Protein AF-A0A7C4L1G3-F1 (afdb_monomer_lite)

Radius of gyration: 13.72 Å; chains: 1; bounding box: 33×33×36 Å

Secondary structure (DSSP, 8-state):
----SEEEEEEEEEETTEEEEEEEEEEE-TT--EE----TTSSHHHHHHHHHHHHHHHHHHTT----EEEE--SSPEEEE--PPP-

Foldseek 3Di:
DDFPKDWDAQDWDDDVPRTLDGGDTDIGHAPDKDFDDDDVSSCPVVVVVVVVVVSCVVQVVVVHHFDFDFDDDVGGIGHGHGDDDD

Structure (mmCIF, N/CA/C/O backbone):
data_AF-A0A7C4L1G3-F1
#
_entry.id   AF-A0A7C4L1G3-F1
#
loop_
_atom_site.group_PDB
_atom_site.id
_atom_site.type_symbol
_atom_site.label_atom_id
_atom_site.label_alt_id
_atom_site.label_comp_id
_atom_site.label_asym_id
_atom_site.label_entity_id
_atom_site.label_seq_id
_atom_site.pdbx_PDB_ins_code
_atom_site.Cartn_x
_atom_site.Cartn_y
_atom_site.Cartn_z
_atom_site.occupancy
_atom_site.B_iso_or_equiv
_atom_site.auth_seq_id
_atom_site.auth_comp_id
_atom_site.auth_asym_id
_atom_site.auth_atom_id
_atom_site.pdbx_PDB_model_num
ATOM 1 N N . MET A 1 1 ? -24.411 9.056 6.284 1.00 40.12 1 MET A N 1
ATOM 2 C CA . MET A 1 1 ? -23.689 7.766 6.293 1.00 40.12 1 MET A CA 1
ATOM 3 C C . MET A 1 1 ? -22.417 7.967 5.484 1.00 40.12 1 MET A C 1
ATOM 5 O O . MET A 1 1 ? -22.512 8.121 4.278 1.00 40.12 1 MET A O 1
ATOM 9 N N . ILE A 1 2 ? -21.264 8.140 6.132 1.00 50.03 2 ILE A N 1
ATOM 10 C CA . ILE A 1 2 ? -20.005 8.412 5.418 1.00 50.03 2 ILE A CA 1
ATOM 11 C C . ILE A 1 2 ? -19.435 7.053 5.011 1.00 50.03 2 ILE A C 1
ATOM 13 O O . ILE A 1 2 ? -19.194 6.213 5.878 1.00 50.03 2 ILE A O 1
ATOM 17 N N . PHE A 1 3 ? -19.287 6.809 3.710 1.00 52.53 3 PHE A N 1
ATOM 18 C CA . PHE A 1 3 ? -18.650 5.598 3.208 1.00 52.53 3 PHE A CA 1
ATOM 19 C C . PHE A 1 3 ? -17.175 5.623 3.614 1.00 52.53 3 PHE A C 1
ATOM 21 O O . PHE A 1 3 ? -16.444 6.533 3.237 1.00 52.53 3 PHE A O 1
ATOM 28 N N . SER A 1 4 ? -16.744 4.657 4.419 1.00 68.94 4 SER A N 1
ATOM 29 C CA . SER A 1 4 ? -15.377 4.597 4.944 1.00 68.94 4 SER A CA 1
ATOM 30 C C . SER A 1 4 ? -14.507 3.536 4.253 1.00 68.94 4 SER A C 1
ATOM 32 O O . SER A 1 4 ? -13.408 3.239 4.712 1.00 68.94 4 SER A O 1
ATOM 34 N N . GLY A 1 5 ? -14.991 2.952 3.151 1.00 74.62 5 GLY A N 1
ATOM 35 C CA . GLY A 1 5 ? -14.245 1.990 2.337 1.00 74.62 5 GLY A CA 1
ATOM 36 C C . GLY A 1 5 ? -13.348 2.635 1.279 1.00 74.62 5 GLY A C 1
ATOM 37 O O . GLY A 1 5 ? -13.431 3.831 1.012 1.00 74.62 5 GLY A O 1
ATOM 38 N N . VAL A 1 6 ? -12.511 1.816 0.647 1.00 83.88 6 VAL A N 1
ATOM 39 C CA . VAL A 1 6 ? -11.678 2.195 -0.504 1.00 83.88 6 VAL A CA 1
ATOM 40 C C . VAL A 1 6 ? -12.300 1.586 -1.749 1.00 83.88 6 VAL A C 1
ATOM 42 O O . VAL A 1 6 ? -12.512 0.379 -1.777 1.00 83.88 6 VAL A O 1
ATOM 45 N N . VAL A 1 7 ? -12.577 2.391 -2.770 1.00 86.94 7 VAL A N 1
ATOM 46 C CA . VAL A 1 7 ? -13.052 1.920 -4.078 1.00 86.94 7 VAL A CA 1
ATOM 47 C C . VAL A 1 7 ? -12.125 2.474 -5.143 1.00 86.94 7 VAL A C 1
ATOM 49 O O . VAL A 1 7 ? -11.702 3.628 -5.059 1.00 86.94 7 VAL A O 1
ATOM 52 N N . ALA A 1 8 ? -11.788 1.641 -6.115 1.00 87.94 8 ALA A N 1
ATOM 53 C CA . ALA A 1 8 ? -10.966 2.018 -7.244 1.00 87.94 8 ALA A CA 1
ATOM 54 C C . ALA A 1 8 ? -11.530 1.395 -8.520 1.00 87.94 8 ALA A C 1
ATOM 56 O O . ALA A 1 8 ? -11.856 0.205 -8.540 1.00 87.94 8 ALA A O 1
ATOM 57 N N . GLU A 1 9 ? -11.603 2.207 -9.570 1.00 91.06 9 GLU A N 1
ATOM 58 C CA . GLU A 1 9 ? -12.027 1.811 -10.909 1.00 91.06 9 GLU A CA 1
ATOM 59 C C . GLU A 1 9 ? -10.915 2.136 -11.908 1.00 91.06 9 GLU A C 1
ATOM 61 O O . GLU A 1 9 ? -10.271 3.182 -11.804 1.00 91.06 9 GLU A O 1
ATOM 66 N N . ASN A 1 10 ? -10.663 1.228 -12.852 1.00 92.44 10 ASN A N 1
ATOM 67 C CA . ASN A 1 10 ? -9.611 1.321 -13.867 1.00 92.44 10 ASN A CA 1
ATOM 68 C C . ASN A 1 10 ? -8.231 1.689 -13.286 1.00 92.44 10 ASN A C 1
ATOM 70 O O . ASN A 1 10 ? -7.427 2.393 -13.902 1.00 92.44 10 ASN A O 1
ATOM 74 N N . PHE A 1 11 ? -7.937 1.202 -12.080 1.00 90.12 11 PHE A N 1
ATOM 75 C CA . PHE A 1 11 ? -6.739 1.573 -11.346 1.00 90.12 11 PHE A CA 1
ATOM 76 C C . PHE A 1 11 ? -5.504 0.877 -11.909 1.00 90.12 11 PHE A C 1
ATOM 78 O O . PHE A 1 11 ? -5.421 -0.352 -11.965 1.00 90.12 11 PHE A O 1
ATOM 85 N N . SER A 1 12 ? -4.501 1.676 -12.260 1.00 92.38 12 SER A N 1
ATOM 86 C CA . SER A 1 12 ? -3.197 1.186 -12.691 1.00 92.38 12 SER A CA 1
ATOM 87 C C . SER A 1 12 ? -2.106 1.703 -11.764 1.00 92.38 12 SER A C 1
ATOM 89 O O . SER A 1 12 ? -2.111 2.864 -11.357 1.00 92.38 12 SER A O 1
ATOM 91 N N . LEU A 1 13 ? -1.156 0.831 -11.437 1.00 92.50 13 LEU A N 1
ATOM 92 C CA . LEU A 1 13 ? -0.034 1.127 -10.556 1.00 92.50 13 LEU A CA 1
ATOM 93 C C . LEU A 1 13 ? 1.265 0.756 -11.250 1.00 92.50 13 LEU A C 1
ATOM 95 O O . LEU A 1 13 ? 1.415 -0.363 -11.742 1.00 92.50 13 LEU A O 1
ATOM 99 N N . PHE A 1 14 ? 2.217 1.679 -11.224 1.00 94.25 14 PHE A N 1
ATOM 100 C CA . PHE A 1 14 ? 3.523 1.527 -11.846 1.00 94.25 14 PHE A CA 1
ATOM 101 C C . PHE A 1 14 ? 4.627 1.708 -10.807 1.00 94.25 14 PHE A C 1
ATOM 103 O O . PHE A 1 14 ? 4.479 2.467 -9.850 1.00 94.25 14 PHE A O 1
ATOM 110 N N . TYR A 1 15 ? 5.742 1.013 -11.009 1.00 91.12 15 TYR A N 1
ATOM 111 C CA . TYR A 1 15 ? 6.993 1.248 -10.296 1.00 91.12 15 TYR A CA 1
ATOM 112 C C . TYR A 1 15 ? 8.062 1.626 -11.318 1.00 91.12 15 TYR A C 1
ATOM 114 O O . TYR A 1 15 ? 8.517 0.786 -12.100 1.00 91.12 15 TYR A O 1
ATOM 122 N N . GLY A 1 16 ? 8.393 2.918 -11.371 1.00 91.62 16 GLY A N 1
ATOM 123 C CA . GLY A 1 16 ? 9.067 3.497 -12.532 1.00 91.62 16 GLY A CA 1
ATOM 124 C C . GLY A 1 16 ? 8.220 3.283 -13.790 1.00 91.62 16 GLY A C 1
ATOM 125 O O . GLY A 1 16 ? 7.028 3.575 -13.794 1.00 91.62 16 GLY A O 1
ATOM 126 N N . ILE A 1 17 ? 8.817 2.702 -14.832 1.00 93.62 17 ILE A N 1
ATOM 127 C CA . ILE A 1 17 ? 8.120 2.354 -16.084 1.00 93.62 17 ILE A CA 1
ATOM 128 C C . ILE A 1 17 ? 7.413 0.990 -16.041 1.00 93.62 17 ILE A C 1
ATOM 130 O O . ILE A 1 17 ? 6.696 0.629 -16.973 1.00 93.62 17 ILE A O 1
ATOM 134 N N . LYS A 1 18 ? 7.624 0.190 -14.987 1.00 92.81 18 LYS A N 1
ATOM 135 C CA . LYS A 1 18 ? 7.090 -1.172 -14.910 1.00 92.81 18 LYS A CA 1
ATOM 136 C C . LYS A 1 18 ? 5.650 -1.152 -14.385 1.00 92.81 18 LYS A C 1
ATOM 138 O O . LYS A 1 18 ? 5.450 -0.763 -13.233 1.00 92.81 18 LYS A O 1
ATOM 143 N N . PRO A 1 19 ? 4.656 -1.642 -15.146 1.00 92.88 19 PRO A N 1
ATOM 144 C CA . PRO A 1 19 ? 3.312 -1.830 -14.619 1.00 92.88 19 PRO A CA 1
ATOM 145 C C . PRO A 1 19 ? 3.303 -2.970 -13.595 1.00 92.88 19 PRO A C 1
ATOM 147 O O . PRO A 1 19 ? 3.746 -4.084 -13.879 1.00 92.88 19 PRO A O 1
ATOM 150 N N . LEU A 1 20 ? 2.791 -2.683 -12.404 1.00 92.06 20 LEU A N 1
ATOM 151 C CA . LEU A 1 20 ? 2.570 -3.654 -11.335 1.00 92.06 20 LEU A CA 1
ATOM 152 C C . LEU A 1 20 ? 1.116 -4.136 -11.301 1.00 92.06 20 LEU A C 1
ATOM 154 O O . LEU A 1 20 ? 0.873 -5.320 -11.084 1.00 92.06 20 LEU A O 1
ATOM 158 N N . ILE A 1 21 ? 0.171 -3.220 -11.523 1.00 91.44 21 ILE A N 1
ATOM 159 C CA . ILE A 1 21 ? -1.273 -3.467 -11.615 1.00 91.44 21 ILE A CA 1
ATOM 160 C C . ILE A 1 21 ? -1.779 -2.685 -12.826 1.00 91.44 21 ILE A C 1
ATOM 162 O O . ILE A 1 21 ? -1.348 -1.550 -13.035 1.00 91.44 21 ILE A O 1
ATOM 166 N N . LYS A 1 22 ? -2.669 -3.276 -13.621 1.00 91.69 22 LYS A N 1
ATOM 167 C CA . LYS A 1 22 ? -3.284 -2.625 -14.781 1.00 91.69 22 LYS A CA 1
ATOM 168 C C . LYS A 1 22 ? -4.795 -2.746 -14.690 1.00 91.69 22 LYS A C 1
ATOM 170 O O . LYS A 1 22 ? -5.275 -3.854 -14.463 1.00 91.69 22 LYS A O 1
ATOM 175 N N . GLU A 1 23 ? -5.483 -1.623 -14.878 1.00 93.12 23 GLU A N 1
ATOM 176 C CA . GLU A 1 23 ? -6.939 -1.545 -15.078 1.00 93.12 23 GLU A CA 1
ATOM 177 C C . GLU A 1 23 ? -7.747 -2.351 -14.043 1.00 93.12 23 GLU A C 1
ATOM 179 O O . GLU A 1 23 ? -8.731 -3.017 -14.353 1.00 93.12 23 GLU A O 1
ATOM 184 N N . ALA A 1 24 ? -7.309 -2.321 -12.784 1.00 86.81 24 ALA A N 1
ATOM 185 C CA . ALA A 1 24 ? -7.948 -3.076 -11.722 1.00 86.81 24 ALA A CA 1
ATOM 186 C C . ALA A 1 24 ? -9.168 -2.332 -11.172 1.00 86.81 24 ALA A C 1
ATOM 188 O O . ALA A 1 24 ? -9.100 -1.143 -10.856 1.00 86.81 24 ALA A O 1
ATOM 189 N N . ASN A 1 25 ? -10.249 -3.081 -10.971 1.00 85.75 25 ASN A N 1
ATOM 190 C CA . ASN A 1 25 ? -11.433 -2.637 -10.249 1.00 85.75 25 ASN A CA 1
ATOM 191 C C . ASN A 1 25 ? -11.477 -3.366 -8.904 1.00 85.75 25 ASN A C 1
ATOM 193 O O . ASN A 1 25 ? -11.429 -4.599 -8.872 1.00 85.75 25 ASN A O 1
ATOM 197 N N . PHE A 1 26 ? 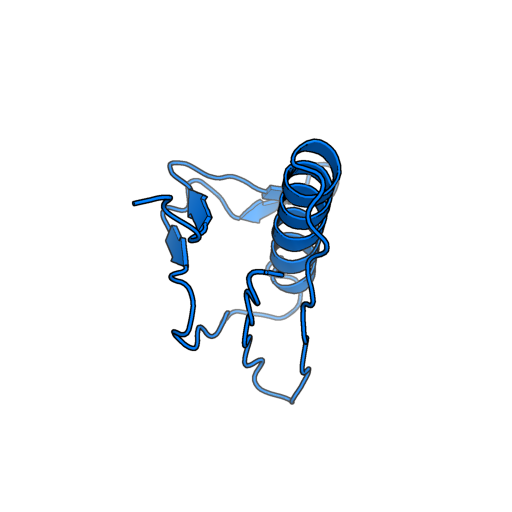-11.536 -2.636 -7.789 1.00 85.31 26 PHE A N 1
ATOM 198 C CA . PHE A 1 26 ? -11.630 -3.251 -6.464 1.00 85.31 26 PHE A CA 1
ATOM 199 C C . PHE A 1 26 ? -12.335 -2.359 -5.442 1.00 85.31 26 PHE A C 1
ATOM 201 O O . PHE A 1 26 ? -12.298 -1.133 -5.518 1.00 85.31 26 PHE A O 1
ATOM 208 N N . ALA A 1 27 ? -12.929 -3.003 -4.436 1.00 83.50 27 ALA A N 1
ATOM 209 C CA . ALA A 1 27 ? -13.518 -2.348 -3.279 1.00 83.50 27 ALA A CA 1
ATOM 210 C C . ALA A 1 27 ? -13.073 -3.045 -1.985 1.00 83.50 27 ALA A C 1
ATOM 212 O O . ALA A 1 27 ? -13.087 -4.273 -1.886 1.00 83.50 27 ALA A O 1
ATOM 213 N N . ILE A 1 28 ? -12.682 -2.258 -0.985 1.00 80.56 28 ILE A N 1
ATOM 214 C CA . ILE A 1 28 ? -12.331 -2.706 0.363 1.00 80.56 28 ILE A CA 1
ATOM 215 C C . ILE A 1 28 ? -13.293 -2.031 1.327 1.00 80.56 28 ILE A C 1
ATOM 217 O O . ILE A 1 28 ? -13.308 -0.807 1.451 1.00 80.56 28 ILE A O 1
ATOM 221 N N . TYR A 1 29 ? -14.076 -2.838 2.033 1.00 76.56 29 TYR A N 1
ATOM 222 C CA . TYR A 1 29 ? -15.049 -2.339 2.992 1.00 76.56 29 TYR A CA 1
ATOM 223 C C . TYR A 1 29 ? -14.465 -2.323 4.412 1.00 76.56 29 TYR A C 1
ATOM 225 O O . TYR A 1 29 ? -13.707 -3.229 4.771 1.00 76.56 29 TYR A O 1
ATOM 233 N N . PRO A 1 30 ? -14.826 -1.326 5.236 1.00 74.19 30 PRO A N 1
ATOM 234 C CA . PRO A 1 30 ? -14.468 -1.287 6.649 1.00 74.19 30 PRO A CA 1
ATOM 235 C C . PRO A 1 30 ? -14.904 -2.562 7.360 1.00 74.19 30 PRO A C 1
ATOM 237 O O . PRO A 1 30 ? -15.925 -3.151 7.008 1.00 74.19 30 PRO A O 1
ATOM 240 N N . GLU A 1 31 ? -14.137 -2.972 8.372 1.00 70.88 31 GLU A N 1
ATOM 241 C CA . GLU A 1 31 ? -14.450 -4.116 9.248 1.00 70.88 31 GLU A CA 1
ATOM 242 C C . GLU A 1 31 ? -14.526 -5.482 8.539 1.00 70.88 31 GLU A C 1
ATOM 244 O O . GLU A 1 31 ? -14.648 -6.522 9.188 1.00 70.88 31 GLU A O 1
ATOM 249 N N . LYS A 1 32 ? -14.378 -5.519 7.212 1.00 69.75 32 LYS A N 1
ATOM 250 C CA . LYS A 1 32 ? -14.186 -6.740 6.438 1.00 69.75 32 LYS A CA 1
ATOM 251 C C . LYS A 1 32 ? -12.694 -7.023 6.319 1.00 69.75 32 LYS A C 1
ATOM 253 O O . LYS A 1 32 ? -11.876 -6.130 6.105 1.00 69.75 32 LYS A O 1
ATOM 258 N N . LYS A 1 33 ? -12.331 -8.296 6.457 1.00 70.50 33 LYS A N 1
ATOM 259 C CA . LYS A 1 33 ? -10.970 -8.754 6.173 1.00 70.50 33 LYS A CA 1
ATOM 260 C C . LYS A 1 33 ? -10.823 -8.935 4.669 1.00 70.50 33 LYS A C 1
ATOM 262 O O . LYS A 1 33 ? -11.664 -9.582 4.049 1.00 70.50 33 LYS A O 1
ATOM 267 N N . ALA A 1 34 ? -9.748 -8.398 4.107 1.00 73.62 34 ALA A N 1
ATOM 268 C CA . ALA A 1 34 ? -9.385 -8.598 2.712 1.00 73.62 34 ALA A CA 1
ATOM 269 C C . ALA A 1 34 ? -7.952 -9.134 2.631 1.00 73.62 34 ALA A C 1
ATOM 271 O O . ALA A 1 34 ? -7.085 -8.763 3.426 1.00 73.62 34 ALA A O 1
ATOM 272 N N . ALA A 1 35 ? -7.702 -10.017 1.669 1.00 73.62 35 ALA A N 1
ATOM 273 C CA . ALA A 1 35 ? -6.378 -10.559 1.401 1.00 73.62 35 ALA A CA 1
ATOM 274 C C . ALA A 1 35 ? -5.955 -10.174 -0.013 1.00 73.62 35 ALA A C 1
ATOM 276 O O . ALA A 1 35 ? -6.720 -10.334 -0.963 1.00 73.62 35 ALA A O 1
ATOM 277 N N . LEU A 1 36 ? -4.722 -9.689 -0.148 1.00 75.38 36 LEU A N 1
ATOM 278 C CA . LEU A 1 36 ? -4.135 -9.387 -1.444 1.00 75.38 36 LEU A CA 1
ATOM 279 C C . LEU A 1 36 ? -3.217 -10.541 -1.850 1.00 75.38 36 LEU A C 1
ATOM 281 O O . LEU A 1 36 ? -2.177 -10.772 -1.229 1.00 75.38 36 LEU A O 1
ATOM 285 N N . ILE A 1 37 ? -3.612 -11.281 -2.884 1.00 78.44 37 ILE A N 1
ATOM 286 C CA . ILE A 1 37 ? -2.930 -12.498 -3.339 1.00 78.44 37 ILE A CA 1
ATOM 287 C C . ILE A 1 37 ? -2.286 -12.234 -4.701 1.00 78.44 37 ILE A C 1
ATOM 289 O O . ILE A 1 37 ? -2.843 -11.545 -5.546 1.00 78.44 37 ILE A O 1
ATOM 293 N N . GLY A 1 38 ? -1.085 -12.769 -4.914 1.00 77.44 38 GLY A N 1
ATOM 294 C CA . GLY A 1 38 ? -0.375 -12.657 -6.186 1.00 77.44 38 GLY A CA 1
ATOM 295 C C . GLY A 1 38 ? 1.093 -13.045 -6.058 1.00 77.44 38 GLY A C 1
ATOM 296 O O . GLY A 1 38 ? 1.587 -13.279 -4.952 1.00 77.44 38 GLY A O 1
ATOM 297 N N . ARG A 1 39 ? 1.825 -13.059 -7.172 1.00 81.31 39 ARG A N 1
ATOM 298 C CA . ARG A 1 39 ? 3.261 -13.395 -7.206 1.00 81.31 39 ARG A CA 1
ATOM 299 C C . ARG A 1 39 ? 4.118 -12.351 -6.477 1.00 81.31 39 ARG A C 1
ATOM 301 O O . ARG A 1 39 ? 3.720 -11.189 -6.333 1.00 81.31 39 ARG A O 1
ATOM 308 N N . ASN A 1 40 ? 5.297 -12.750 -6.001 1.00 81.62 40 ASN A N 1
ATOM 309 C CA . ASN A 1 40 ? 6.296 -11.801 -5.496 1.00 81.62 40 ASN A CA 1
ATOM 310 C C . ASN A 1 40 ? 6.669 -10.805 -6.601 1.00 81.62 40 ASN A C 1
ATOM 312 O O . ASN A 1 40 ? 6.757 -11.172 -7.769 1.00 81.62 40 ASN A O 1
ATOM 316 N N . GLY A 1 41 ? 6.793 -9.527 -6.237 1.00 83.06 41 GLY A N 1
ATOM 317 C CA . GLY A 1 41 ? 6.962 -8.441 -7.206 1.00 83.06 41 GLY A CA 1
ATOM 318 C C . GLY A 1 41 ? 5.689 -8.026 -7.963 1.00 83.06 41 GLY A C 1
ATOM 319 O O . GLY A 1 41 ? 5.772 -7.151 -8.81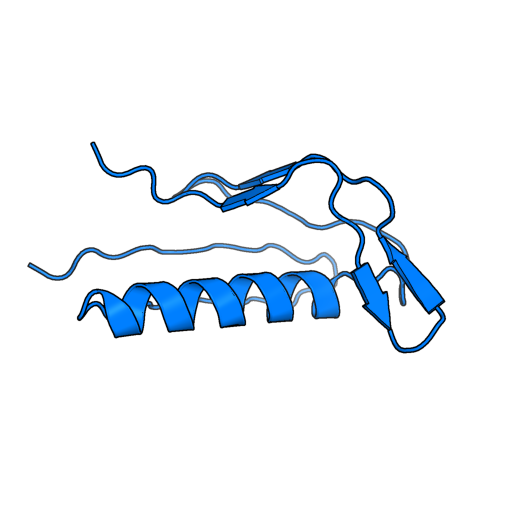6 1.00 83.06 41 GLY A O 1
ATOM 320 N N . GLY A 1 42 ? 4.515 -8.591 -7.651 1.00 85.25 42 GLY A N 1
ATOM 321 C CA . GLY A 1 42 ? 3.223 -8.224 -8.260 1.00 85.25 42 GLY A CA 1
ATOM 322 C C . GLY A 1 42 ? 2.558 -6.964 -7.683 1.00 85.25 42 GLY A C 1
ATOM 323 O O . GLY A 1 42 ? 1.344 -6.848 -7.732 1.00 85.25 42 GLY A O 1
ATOM 324 N N . GLY A 1 43 ? 3.316 -6.070 -7.040 1.00 87.12 43 GLY A N 1
ATOM 325 C CA . GLY A 1 43 ? 2.806 -4.775 -6.563 1.00 87.12 43 GLY A CA 1
ATOM 326 C C . GLY A 1 43 ? 1.967 -4.767 -5.291 1.00 87.12 43 GLY A C 1
ATOM 327 O O . GLY A 1 43 ? 1.377 -3.745 -4.966 1.00 87.12 43 GLY A O 1
ATOM 328 N N . LYS A 1 44 ? 1.934 -5.870 -4.537 1.00 87.94 44 LYS A N 1
ATOM 329 C CA . LYS A 1 44 ? 1.112 -5.979 -3.324 1.00 87.94 44 LYS A CA 1
ATOM 330 C C . LYS A 1 44 ? 1.467 -4.953 -2.246 1.00 87.94 44 LYS A C 1
ATOM 332 O O . LYS A 1 44 ? 0.601 -4.223 -1.781 1.00 87.94 44 LYS A O 1
ATOM 337 N N . THR A 1 45 ? 2.743 -4.893 -1.869 1.00 88.25 45 THR A N 1
ATOM 338 C CA . THR A 1 45 ? 3.239 -3.929 -0.876 1.00 88.25 45 THR A CA 1
ATOM 339 C C . THR A 1 45 ? 3.031 -2.499 -1.361 1.00 88.25 45 THR A C 1
ATOM 341 O O . THR A 1 45 ? 2.489 -1.686 -0.625 1.00 88.25 45 THR A O 1
ATOM 344 N N . THR A 1 46 ? 3.342 -2.230 -2.631 1.00 91.44 46 THR A N 1
ATOM 345 C CA . THR A 1 46 ? 3.163 -0.910 -3.247 1.00 91.44 46 THR A CA 1
ATOM 346 C C . THR A 1 46 ? 1.697 -0.465 -3.241 1.00 91.44 46 THR A C 1
ATOM 348 O O . THR A 1 46 ? 1.407 0.676 -2.898 1.00 91.44 46 THR A O 1
ATOM 351 N N . LEU A 1 47 ? 0.749 -1.360 -3.551 1.00 89.56 47 LEU A N 1
ATOM 352 C CA . LEU A 1 47 ? -0.683 -1.051 -3.472 1.00 89.56 47 LEU A CA 1
ATOM 353 C C . LEU A 1 47 ? -1.099 -0.695 -2.040 1.00 89.56 47 LEU A C 1
ATOM 355 O O . LEU A 1 47 ? -1.811 0.287 -1.830 1.00 89.56 47 LEU A O 1
ATOM 359 N N . LEU A 1 48 ? -0.644 -1.474 -1.053 1.00 87.50 48 LEU A N 1
ATOM 360 C CA . LEU A 1 48 ? -0.940 -1.208 0.355 1.00 87.50 48 LEU A CA 1
ATOM 361 C C . LEU A 1 48 ? -0.382 0.147 0.804 1.00 87.50 48 LEU A C 1
ATOM 363 O O . LEU A 1 48 ? -1.093 0.902 1.463 1.00 87.50 48 LEU A O 1
ATOM 367 N N . GLU A 1 49 ? 0.852 0.481 0.430 1.00 88.62 49 GLU A N 1
ATOM 368 C CA . GLU A 1 49 ? 1.477 1.772 0.740 1.00 88.62 49 GLU A CA 1
ATOM 369 C C . GLU A 1 49 ? 0.685 2.948 0.161 1.00 88.62 49 GLU A C 1
ATOM 371 O O . GLU A 1 49 ? 0.408 3.906 0.886 1.00 88.62 49 GLU A O 1
ATOM 376 N N . VAL A 1 50 ? 0.251 2.852 -1.102 1.00 91.12 50 VAL A N 1
ATOM 377 C CA . VAL A 1 50 ? -0.572 3.882 -1.757 1.00 91.12 50 VAL A CA 1
ATOM 378 C C . VAL A 1 50 ? -1.898 4.078 -1.020 1.00 91.12 50 VAL A C 1
ATOM 380 O O . VAL A 1 50 ? -2.234 5.205 -0.650 1.00 91.12 50 VAL A O 1
ATOM 383 N N . ILE A 1 51 ? -2.630 2.993 -0.745 1.00 87.88 51 ILE A N 1
ATOM 384 C CA . ILE A 1 51 ? -3.916 3.057 -0.033 1.00 87.88 51 ILE A CA 1
ATOM 385 C C . ILE A 1 51 ? -3.739 3.695 1.351 1.00 87.88 51 ILE A C 1
ATOM 387 O O . ILE A 1 51 ? -4.525 4.559 1.747 1.00 87.88 51 ILE A O 1
ATOM 391 N N . LEU A 1 52 ? -2.697 3.305 2.088 1.00 85.44 52 LEU A N 1
ATOM 392 C CA . LEU A 1 52 ? -2.417 3.843 3.419 1.00 85.44 52 LEU A CA 1
ATOM 393 C C . LEU A 1 52 ? -2.050 5.322 3.382 1.00 85.44 52 LEU A C 1
ATOM 395 O O . LEU A 1 52 ? -2.521 6.077 4.234 1.00 85.44 52 LEU A O 1
ATOM 399 N N . ALA A 1 53 ? -1.217 5.731 2.427 1.00 88.81 53 ALA A N 1
ATOM 400 C CA . ALA A 1 53 ? -0.791 7.116 2.283 1.00 88.81 53 ALA A CA 1
ATOM 401 C C . ALA A 1 53 ? -1.987 8.030 1.981 1.00 88.81 53 ALA A C 1
ATOM 403 O O . ALA A 1 53 ? -2.183 9.034 2.669 1.00 88.81 53 ALA A O 1
ATOM 404 N N . LEU A 1 54 ? -2.827 7.639 1.017 1.00 88.25 54 LEU A N 1
ATOM 405 C CA . LEU A 1 54 ? -4.047 8.368 0.669 1.00 88.25 54 LEU A CA 1
ATOM 406 C C . LEU A 1 54 ? -5.018 8.431 1.851 1.00 88.25 54 LEU A C 1
ATOM 408 O O . LEU A 1 54 ? -5.495 9.513 2.193 1.00 88.25 54 LEU A O 1
ATOM 412 N N . SER A 1 55 ? -5.245 7.303 2.530 1.00 84.00 55 SER A N 1
ATOM 413 C CA . SER A 1 55 ? -6.156 7.245 3.680 1.00 84.00 55 SER A CA 1
ATOM 414 C C . SER A 1 55 ? -5.692 8.169 4.807 1.00 84.00 55 SER A C 1
ATOM 416 O O . SER A 1 55 ? -6.474 8.980 5.303 1.00 84.00 55 SER A O 1
ATOM 418 N N . LYS A 1 56 ? -4.408 8.095 5.192 1.00 84.12 56 LYS A N 1
ATOM 419 C CA . LYS A 1 56 ? -3.815 8.958 6.229 1.00 84.12 56 LYS A CA 1
ATOM 420 C C . LYS A 1 56 ? -3.940 10.434 5.877 1.00 84.12 56 LYS A C 1
ATOM 422 O O . LYS A 1 56 ? -4.309 11.219 6.745 1.00 84.12 56 LYS A O 1
ATOM 427 N N . LYS A 1 57 ? -3.662 10.798 4.621 1.00 87.88 57 LYS A N 1
ATOM 428 C CA . LYS A 1 57 ? -3.782 12.178 4.144 1.00 87.88 57 LYS A CA 1
ATOM 429 C C . LYS A 1 57 ? -5.218 12.684 4.274 1.00 87.88 57 LYS A C 1
ATOM 431 O O . LYS A 1 57 ? -5.421 13.757 4.829 1.00 87.88 57 LYS A O 1
ATOM 436 N N . ILE A 1 58 ? -6.199 11.904 3.818 1.00 84.75 58 ILE A N 1
ATOM 437 C CA . ILE A 1 58 ? -7.620 12.269 3.911 1.00 84.75 58 ILE A CA 1
ATOM 438 C C . ILE A 1 58 ? -8.037 12.442 5.371 1.00 84.75 58 ILE A C 1
ATOM 440 O O . ILE A 1 58 ? -8.596 13.473 5.726 1.00 84.75 58 ILE A O 1
ATOM 444 N N . ALA A 1 59 ? -7.723 11.481 6.238 1.00 82.12 59 ALA A N 1
ATOM 445 C CA . ALA A 1 59 ? -8.111 11.580 7.639 1.00 82.12 59 ALA A CA 1
ATOM 446 C C . ALA A 1 59 ? -7.468 12.767 8.353 1.00 82.12 59 ALA A C 1
ATOM 448 O O . ALA A 1 59 ? -8.160 13.467 9.084 1.00 82.12 59 ALA A O 1
ATOM 449 N N . PHE A 1 60 ? -6.187 13.033 8.085 1.00 84.25 60 PHE A N 1
ATOM 450 C CA . PHE A 1 60 ? -5.506 14.209 8.614 1.00 84.25 60 PHE A CA 1
ATOM 451 C C . PHE A 1 60 ? -6.216 15.504 8.200 1.00 84.25 60 PHE A C 1
ATOM 453 O O . PHE A 1 60 ? -6.498 16.341 9.052 1.00 84.25 60 PHE A O 1
ATOM 460 N N . LEU A 1 61 ? -6.575 15.639 6.917 1.00 86.31 61 LEU A N 1
ATOM 461 C CA . LEU A 1 61 ? -7.326 16.796 6.412 1.00 86.31 61 LEU A CA 1
ATOM 462 C C . LEU A 1 61 ? -8.715 16.931 7.053 1.00 86.31 61 LEU A C 1
ATOM 464 O O . LEU A 1 61 ? -9.215 18.040 7.197 1.00 86.31 61 LEU A O 1
ATOM 468 N N . MET A 1 62 ? -9.327 15.819 7.463 1.00 82.81 62 MET A N 1
ATOM 469 C CA . MET A 1 62 ? -10.612 15.807 8.167 1.00 82.81 62 MET A CA 1
ATOM 470 C C . MET A 1 62 ? -10.483 15.978 9.693 1.00 82.81 62 MET A C 1
ATOM 472 O O . MET A 1 62 ? -11.480 15.846 10.396 1.00 82.81 62 MET A O 1
ATOM 476 N N . GLY A 1 63 ? -9.281 16.216 10.232 1.00 81.88 63 GLY A N 1
ATOM 477 C CA . GLY A 1 63 ? -9.062 16.315 11.681 1.00 81.88 63 GLY A CA 1
ATOM 478 C C . GLY A 1 63 ? -9.213 14.983 12.429 1.00 81.88 63 GLY A C 1
ATOM 479 O O . GLY A 1 63 ? -9.393 14.965 13.645 1.00 81.88 63 GLY A O 1
ATOM 480 N N . HIS A 1 64 ? -9.140 13.855 11.722 1.00 77.44 64 HIS A N 1
ATOM 481 C CA . HIS A 1 64 ? -9.248 12.513 12.284 1.00 77.44 64 HIS A CA 1
ATOM 482 C C . HIS A 1 64 ? -7.896 11.791 12.294 1.00 77.44 64 HIS A C 1
ATOM 484 O O . HIS A 1 64 ? -7.085 11.905 11.375 1.00 77.44 64 HIS A O 1
ATOM 490 N N . GLN A 1 65 ? -7.677 10.951 13.308 1.00 68.31 65 GLN A N 1
ATOM 491 C CA . GLN A 1 65 ? -6.519 10.063 13.360 1.00 68.31 65 GLN A CA 1
ATOM 492 C C . GLN A 1 65 ? -6.904 8.650 12.909 1.00 68.31 65 GLN A C 1
ATOM 494 O O . GLN A 1 65 ? -7.789 8.018 13.483 1.00 68.31 65 GLN A O 1
ATOM 499 N N . LEU A 1 66 ? -6.209 8.125 11.897 1.00 70.31 66 LEU A N 1
ATOM 500 C CA . LEU A 1 66 ? -6.368 6.737 11.459 1.00 70.31 66 LEU A CA 1
ATOM 501 C C . LEU A 1 66 ? -5.404 5.803 12.177 1.00 70.31 66 LEU A C 1
ATOM 503 O O . LEU A 1 66 ? -4.193 6.028 12.190 1.00 70.31 66 LEU A O 1
ATOM 507 N N . LYS A 1 67 ? -5.936 4.688 12.682 1.00 66.19 67 LYS A N 1
ATOM 508 C CA . LYS A 1 67 ? -5.147 3.601 13.262 1.00 66.19 67 LYS A CA 1
ATOM 509 C C . LYS A 1 67 ? -5.196 2.375 12.359 1.00 66.19 67 LYS A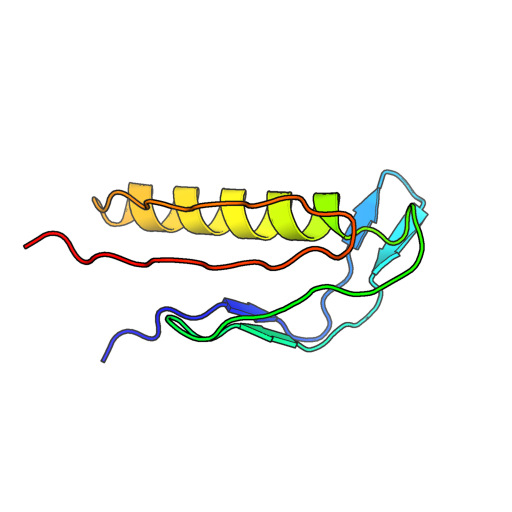 C 1
ATOM 511 O O . LYS A 1 67 ? -6.128 1.588 12.427 1.00 66.19 67 LYS A O 1
ATOM 516 N N . VAL A 1 68 ? -4.166 2.179 11.540 1.00 67.94 68 VAL A N 1
ATOM 517 C CA . VAL A 1 68 ? -4.090 1.013 10.647 1.00 67.94 68 VAL A CA 1
ATOM 518 C C . VAL A 1 68 ? -3.137 -0.038 11.207 1.00 67.94 68 VAL A C 1
ATOM 520 O O . VAL A 1 68 ? -2.037 0.296 11.645 1.00 67.94 68 VAL A O 1
ATOM 523 N N . LYS A 1 69 ? -3.548 -1.312 11.187 1.00 64.19 69 LYS A N 1
ATOM 524 C CA . LYS A 1 69 ? -2.722 -2.449 11.606 1.00 64.19 69 LYS A CA 1
ATOM 525 C C . LYS A 1 69 ? -2.427 -3.343 10.404 1.00 64.19 69 LYS A C 1
ATOM 527 O O . LYS A 1 69 ? -3.305 -4.028 9.896 1.00 64.19 69 LYS A O 1
ATOM 532 N N . LEU A 1 7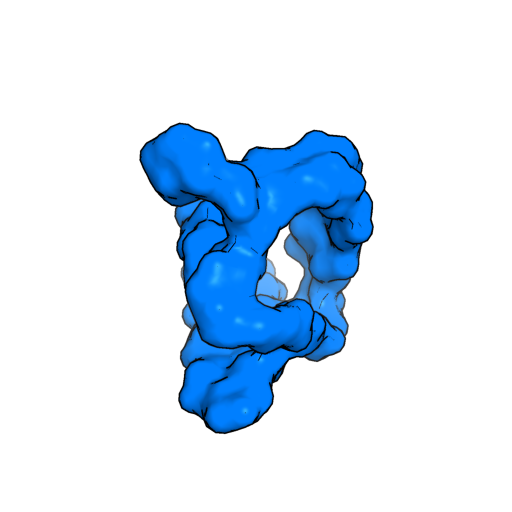0 ? -1.172 -3.344 9.969 1.00 63.22 70 LEU A N 1
ATOM 533 C CA . LEU A 1 70 ? -0.667 -4.280 8.967 1.00 63.22 70 LEU A CA 1
ATOM 534 C C . LEU A 1 70 ? -0.118 -5.523 9.668 1.00 63.22 70 LEU A C 1
ATOM 536 O O . LEU A 1 70 ? 0.629 -5.397 10.639 1.00 63.22 70 LEU A 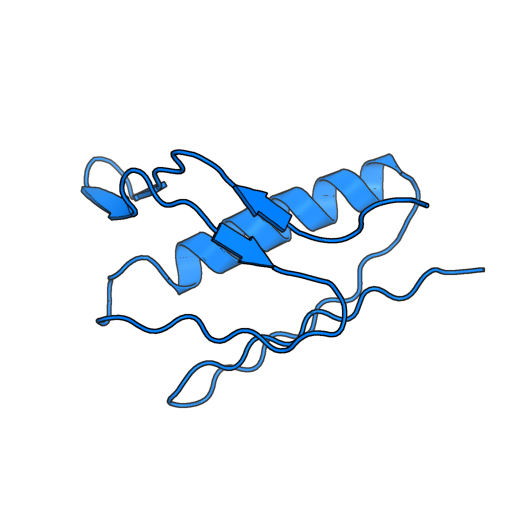O 1
ATOM 540 N N . LYS A 1 71 ? -0.457 -6.719 9.177 1.00 58.28 71 LYS A N 1
ATOM 541 C CA . LYS A 1 71 ? 0.163 -7.969 9.628 1.00 58.28 71 LYS A CA 1
ATOM 542 C C . LYS A 1 71 ? 0.688 -8.738 8.417 1.00 58.28 71 LYS A C 1
ATOM 544 O O . LYS A 1 71 ? -0.084 -9.209 7.590 1.00 58.28 71 LYS A O 1
ATOM 549 N N . PHE A 1 72 ? 2.009 -8.857 8.319 1.00 53.53 72 PHE A N 1
ATOM 550 C CA . PHE A 1 72 ? 2.674 -9.648 7.288 1.00 53.53 72 PHE A CA 1
ATOM 551 C C . PHE A 1 72 ? 2.869 -11.071 7.822 1.00 53.53 72 PHE A C 1
ATOM 553 O O . PHE A 1 72 ? 3.629 -11.289 8.760 1.00 53.53 72 PHE A O 1
ATOM 560 N N . PHE A 1 73 ? 2.151 -12.035 7.253 1.00 48.44 73 PHE A N 1
ATOM 561 C CA . PHE A 1 73 ? 2.419 -13.466 7.414 1.00 48.44 73 PHE A CA 1
ATOM 562 C C . PHE A 1 73 ? 2.677 -14.029 6.011 1.00 48.44 73 PHE A C 1
ATOM 564 O O . PHE A 1 73 ? 2.289 -13.390 5.032 1.00 48.44 73 PHE A O 1
ATOM 571 N N . LEU A 1 74 ? 3.289 -15.209 5.876 1.00 39.91 74 LEU A N 1
ATOM 572 C CA . LEU A 1 74 ? 3.550 -15.902 4.593 1.00 39.91 74 LEU A CA 1
ATOM 573 C C . LEU A 1 74 ? 2.300 -16.164 3.705 1.00 39.91 74 LEU A C 1
ATOM 575 O O . LEU A 1 74 ? 2.384 -16.796 2.659 1.00 39.91 74 LEU A O 1
ATOM 579 N N . ARG A 1 75 ? 1.146 -15.608 4.069 1.00 45.88 75 ARG A N 1
ATOM 580 C CA . ARG A 1 75 ? 0.002 -15.253 3.233 1.00 45.88 75 ARG A CA 1
ATOM 581 C C . ARG A 1 75 ? -0.595 -13.998 3.892 1.00 45.88 75 ARG A C 1
ATOM 583 O O . ARG A 1 75 ? -0.939 -14.029 5.068 1.00 45.88 75 ARG A O 1
ATOM 590 N N . LEU A 1 76 ? -0.577 -12.864 3.192 1.00 41.12 76 LEU A N 1
ATOM 591 C CA . LEU A 1 76 ? -0.856 -11.537 3.760 1.00 41.12 76 LEU A CA 1
ATOM 592 C C . LEU A 1 76 ? -2.356 -11.344 4.043 1.00 41.12 76 LEU A C 1
ATOM 594 O O . LEU A 1 76 ? -3.158 -11.308 3.111 1.00 41.12 76 LEU A O 1
ATOM 598 N N . GLU A 1 77 ? -2.722 -11.169 5.315 1.00 36.22 77 GLU A N 1
ATOM 599 C CA . GLU A 1 77 ? -4.061 -10.741 5.743 1.00 36.22 77 GLU A CA 1
ATOM 600 C C . GLU A 1 77 ? -4.033 -9.254 6.132 1.00 36.22 77 GLU A C 1
ATOM 602 O O . GLU A 1 77 ? -3.297 -8.856 7.040 1.00 36.22 77 GLU A O 1
ATOM 607 N N . LEU A 1 78 ? -4.842 -8.421 5.468 1.00 38.75 78 LEU A N 1
ATOM 60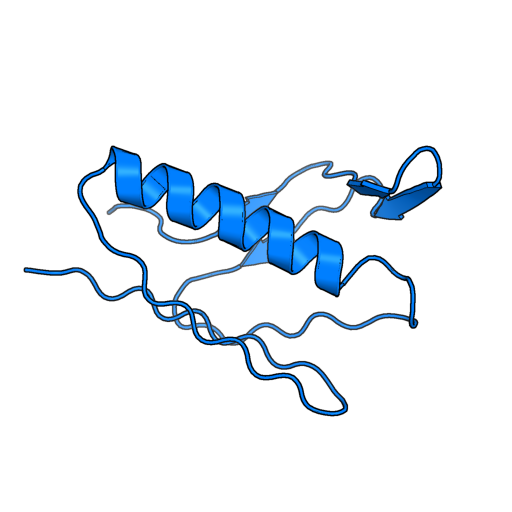8 C CA . LEU A 1 78 ? -5.013 -7.010 5.819 1.00 38.75 78 LEU A CA 1
ATOM 609 C C . LEU A 1 78 ? -6.277 -6.838 6.670 1.00 38.75 78 LEU A C 1
ATOM 611 O O . LEU A 1 78 ? -7.376 -7.207 6.252 1.00 38.75 78 LEU A O 1
ATOM 615 N N . VAL A 1 79 ? -6.130 -6.230 7.851 1.00 38.94 79 VAL A N 1
ATOM 616 C CA . VAL A 1 79 ? -7.262 -5.840 8.704 1.00 38.94 79 VAL A CA 1
ATOM 617 C C . VAL A 1 79 ? -7.183 -4.338 8.972 1.00 38.94 79 VAL A C 1
ATOM 619 O O . VAL A 1 79 ? -6.375 -3.877 9.779 1.00 38.94 79 VAL A O 1
ATOM 622 N N . ILE A 1 80 ? -8.011 -3.560 8.274 1.00 41.53 80 ILE A N 1
ATOM 623 C CA . ILE A 1 80 ? -8.120 -2.111 8.478 1.00 41.53 80 ILE A CA 1
ATOM 624 C C . ILE A 1 80 ? -9.156 -1.864 9.581 1.00 41.53 80 ILE A C 1
ATOM 626 O O . ILE A 1 80 ? -10.321 -2.221 9.429 1.00 41.53 80 ILE A O 1
ATOM 630 N N . PHE A 1 81 ? -8.736 -1.244 10.686 1.00 35.59 81 PHE A N 1
ATOM 631 C CA . PHE A 1 81 ? -9.640 -0.767 11.733 1.00 35.59 81 PHE A CA 1
ATOM 632 C C . PHE A 1 81 ? -9.825 0.740 11.580 1.00 35.59 81 PHE A C 1
ATOM 634 O O . PHE A 1 81 ? -8.870 1.505 11.694 1.00 35.59 81 PHE A O 1
ATOM 641 N N . LEU A 1 82 ? -11.054 1.180 11.337 1.00 35.16 82 LEU A N 1
ATOM 642 C CA . LEU A 1 82 ? -11.403 2.596 11.333 1.00 35.16 82 LEU A CA 1
ATOM 643 C C . LEU A 1 82 ? -12.142 2.881 12.635 1.00 35.16 82 LEU A C 1
ATOM 645 O O . LEU A 1 82 ? -13.313 2.549 12.772 1.00 35.16 82 LEU A O 1
ATOM 649 N N . LYS A 1 83 ? -11.444 3.447 13.623 1.00 30.56 83 LYS A N 1
ATOM 650 C CA . LYS A 1 83 ? -12.082 3.894 14.863 1.00 30.56 83 LYS A CA 1
ATOM 651 C C . LYS A 1 83 ? -12.447 5.366 14.708 1.00 30.56 83 LYS A C 1
ATOM 653 O O . LYS A 1 83 ? -11.564 6.198 14.527 1.00 30.56 83 LYS A O 1
ATOM 658 N N . LYS A 1 84 ? -13.740 5.680 14.782 1.00 29.12 84 LYS A N 1
ATOM 659 C CA . LYS A 1 84 ? -14.219 7.057 14.921 1.00 29.12 84 LYS A CA 1
ATOM 660 C C . LYS A 1 84 ? -13.869 7.524 16.337 1.00 29.12 84 LYS A C 1
ATOM 662 O O . LYS A 1 84 ? -14.319 6.903 17.299 1.00 29.12 84 LYS A O 1
ATOM 667 N N . SER A 1 85 ? -13.046 8.562 16.469 1.00 30.83 85 SER A N 1
ATOM 668 C CA . SER A 1 85 ? -12.948 9.289 17.737 1.00 30.83 85 SER A CA 1
ATOM 669 C C . SER A 1 85 ? -14.235 10.089 17.906 1.00 30.83 85 SER A C 1
ATOM 671 O O . SER A 1 85 ? -14.562 10.907 17.044 1.00 30.83 85 SER A O 1
ATOM 673 N N . GLY A 1 86 ? -14.990 9.753 18.950 1.00 37.91 86 GLY A N 1
ATOM 674 C CA . GLY A 1 86 ? -15.855 10.713 19.627 1.00 37.91 86 GLY A CA 1
ATOM 675 C C . GLY A 1 86 ? -15.013 11.555 20.568 1.00 37.91 86 GLY A C 1
ATOM 676 O O . GLY A 1 86 ? -13.971 11.024 21.023 1.00 37.91 86 GLY A O 1
#

pLDDT: mean 73.97, std 19.25, range [29.12, 94.25]

Sequence (86 aa):
MIFSGVVAENFSLFYGIKPLIKEANFAIYPEKKAALIGRNGGGKTTLLEVILALSKKIAFLMGHQLKVKLKFFLRLELVIFLKKSG